Protein AF-A0A1Y1KDQ7-F1 (afdb_monomer_lite)

Foldseek 3Di:
DVVVVVVVVLVVVLVVVLVVLVVVVDPPDPDDDDDPVVVVVVVVVLVCCQVPLVVLLVVLVVDDLVCLLVSLSCLPCPSLNPCPPPSSVVSLVVNLVSNLVVCVVPPPDPVPPLPPRRSSVSNVVVVLPDPVNVVVCCVVCVVVVVVVVVCPPDDPDPPVVVVVVVVVVVVD

Secondary structure (DSSP, 8-state):
-HHHHHHHHHHHHHHHHHHHHHHTT-----PPPPPHHHHHHHHHHHHHHHH-HHHHHHHHHHS-TTTHHHHHHIIIIIIT--TT-HHHHHHHHHHHHHHHHHHHHH-S-GGGTT-TTSHHHHHHHHHHTSHHHHHHHHHHHHHHHHHHHT-TT------HHHHHHHHHHHH-

Sequence (172 aa):
RIALLIQNRMALEEQNEVASHLEDATEVQEGVFPNDDKTQKYGNLLFLLQSEPRHIAHLCRLVSMAEIDSLLQTVMFTIYGNQYESREEHLLLTMFQSVLTYQFDNTPDYSSLLRANTPVSRMMTTYTRRGPGQSFLKTVLADRINSLIELKDLDLEINPLKVYERMLEQIE

Radius of gyration: 22.85 Å; chains: 1; bounding box: 49×50×67 Å

pLDDT: mean 83.6, std 15.96, range [34.47, 97.69]

InterPro domains:
  IPR001936 Ras GTPase-activating domain [PF00616] (95-170)
  IPR001936 Ras GTPase-activating domain [PS50018] (87-172)
  IPR008936 Rho GTPase activation protein [G3DSA:1.10.506.10] (34-172)
  IPR008936 Rho GTPase activation protein [SSF48350] (40-166)

Organism: Photinus pyralis (NCBI:txid7054)

Structure (mmCIF, N/CA/C/O backbone):
data_AF-A0A1Y1KDQ7-F1
#
_entry.id   AF-A0A1Y1KDQ7-F1
#
loop_
_atom_site.group_PDB
_atom_site.id
_atom_site.type_symbol
_atom_site.label_atom_id
_atom_site.label_alt_id
_atom_site.label_comp_id
_atom_site.label_asym_id
_atom_site.label_entity_id
_atom_site.label_seq_id
_atom_site.pdbx_PDB_ins_code
_atom_site.Cartn_x
_atom_site.Cartn_y
_atom_site.Cartn_z
_atom_site.occupancy
_atom_site.B_iso_or_equiv
_atom_site.auth_seq_id
_atom_site.auth_comp_id
_atom_site.auth_asym_id
_atom_site.auth_atom_id
_atom_site.pdbx_PDB_model_num
ATOM 1 N N . ARG A 1 1 ? -12.357 24.407 -17.055 1.00 42.28 1 ARG A N 1
ATOM 2 C CA . ARG A 1 1 ? -11.802 25.286 -15.990 1.00 42.28 1 ARG A CA 1
ATOM 3 C C . ARG A 1 1 ? -11.748 24.576 -14.633 1.00 42.28 1 ARG A C 1
ATOM 5 O O . ARG A 1 1 ? -10.694 24.607 -14.026 1.00 42.28 1 ARG A O 1
ATOM 12 N N . ILE A 1 2 ? -12.807 23.871 -14.211 1.00 50.88 2 ILE A N 1
ATOM 13 C CA . ILE A 1 2 ? -12.819 23.076 -12.963 1.00 50.88 2 ILE A CA 1
ATOM 14 C C . ILE A 1 2 ? -11.898 21.841 -13.043 1.00 50.88 2 ILE A C 1
ATOM 16 O O . ILE A 1 2 ? -11.139 21.611 -12.117 1.00 50.88 2 ILE A O 1
ATOM 20 N N . ALA A 1 3 ? -11.865 21.118 -14.169 1.00 34.47 3 ALA A N 1
ATOM 21 C CA . ALA A 1 3 ? -11.001 19.937 -14.331 1.00 34.47 3 ALA A CA 1
ATOM 22 C C . ALA A 1 3 ? -9.497 20.240 -14.172 1.00 34.47 3 ALA A C 1
ATOM 24 O O . ALA A 1 3 ? -8.815 19.547 -13.437 1.00 34.47 3 ALA A O 1
ATOM 25 N N . LEU A 1 4 ? -9.001 21.327 -14.777 1.00 36.53 4 LEU A N 1
ATOM 26 C CA . LEU A 1 4 ? -7.614 21.787 -14.608 1.00 36.53 4 LEU A CA 1
ATOM 27 C C . LEU A 1 4 ? -7.312 22.235 -13.171 1.00 36.53 4 LEU A C 1
ATOM 29 O O . LEU A 1 4 ? -6.196 22.059 -12.704 1.00 36.53 4 LEU A O 1
ATOM 33 N N . LEU A 1 5 ? -8.284 22.819 -12.465 1.00 43.47 5 LEU A N 1
ATOM 34 C CA . LEU A 1 5 ? -8.125 23.200 -11.057 1.00 43.47 5 LEU A CA 1
ATOM 35 C C . LEU A 1 5 ? -8.102 21.974 -10.138 1.00 43.47 5 LEU A C 1
ATOM 37 O O . LEU A 1 5 ? -7.314 21.946 -9.203 1.00 43.47 5 LEU A O 1
ATOM 41 N N . ILE A 1 6 ? -8.921 20.959 -10.426 1.00 52.00 6 ILE A N 1
ATOM 42 C CA . ILE A 1 6 ? -8.906 19.668 -9.728 1.00 52.00 6 ILE A CA 1
ATOM 43 C C . ILE A 1 6 ? -7.576 18.958 -9.986 1.00 52.00 6 ILE A C 1
ATOM 45 O O . ILE 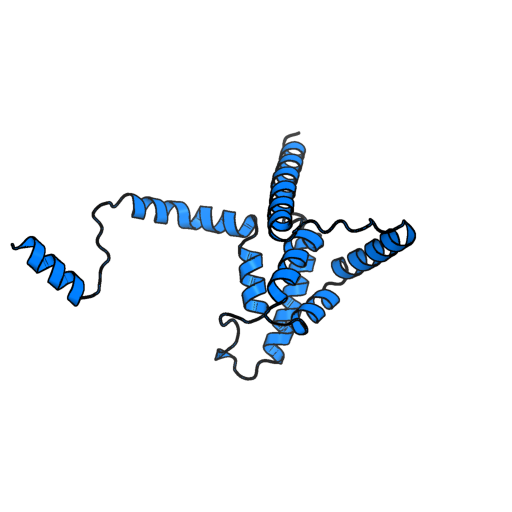A 1 6 ? -6.921 18.561 -9.036 1.00 52.00 6 ILE A O 1
ATOM 49 N N . GLN A 1 7 ? -7.129 18.899 -11.239 1.00 45.75 7 GLN A N 1
ATOM 50 C CA . GLN A 1 7 ? -5.861 18.278 -11.615 1.00 45.75 7 GLN A CA 1
ATOM 51 C C . GLN A 1 7 ? -4.657 18.984 -10.970 1.00 45.75 7 GLN A C 1
ATOM 53 O O . GLN A 1 7 ? -3.761 18.319 -10.470 1.00 45.75 7 GLN A O 1
ATOM 58 N N . ASN A 1 8 ? -4.657 20.323 -10.904 1.00 46.56 8 ASN A N 1
ATOM 59 C CA . ASN A 1 8 ? -3.607 21.077 -10.207 1.00 46.56 8 ASN A CA 1
ATOM 60 C C . ASN A 1 8 ? -3.671 20.919 -8.682 1.00 46.56 8 ASN A C 1
ATOM 62 O O . ASN A 1 8 ? -2.631 20.893 -8.036 1.00 46.56 8 ASN A O 1
ATOM 66 N N . ARG A 1 9 ? -4.870 20.824 -8.093 1.00 50.16 9 ARG A N 1
ATOM 67 C CA . ARG A 1 9 ? -5.034 20.613 -6.648 1.00 50.16 9 ARG A CA 1
ATOM 68 C C . ARG A 1 9 ? -4.614 19.204 -6.232 1.00 50.16 9 ARG A C 1
ATOM 70 O O . ARG A 1 9 ? -3.910 19.072 -5.241 1.00 50.16 9 ARG A O 1
ATOM 77 N N . MET A 1 10 ? -5.000 18.195 -7.011 1.00 55.22 10 MET A N 1
ATOM 78 C CA . MET A 1 10 ? -4.560 16.810 -6.834 1.00 55.22 10 MET A CA 1
ATOM 79 C C . MET A 1 10 ? -3.041 16.705 -6.975 1.00 55.22 10 MET A C 1
ATOM 81 O O . MET A 1 10 ? -2.404 16.166 -6.085 1.00 55.22 10 MET A O 1
ATOM 85 N N . ALA A 1 11 ? -2.446 17.347 -7.986 1.00 61.47 11 ALA A N 1
ATOM 86 C CA . ALA A 1 11 ? -0.991 17.387 -8.146 1.00 61.47 11 ALA A CA 1
ATOM 87 C C . ALA A 1 11 ? -0.255 18.050 -6.960 1.00 61.47 11 ALA A C 1
ATOM 89 O O . ALA A 1 11 ? 0.866 17.666 -6.648 1.00 61.47 11 ALA A O 1
ATOM 90 N N . LEU A 1 12 ? -0.868 19.038 -6.296 1.00 56.72 12 LEU A N 1
ATOM 91 C CA . LEU A 1 12 ? -0.307 19.720 -5.119 1.00 56.72 12 LEU A CA 1
ATOM 92 C C . LEU A 1 12 ? -0.422 18.882 -3.839 1.00 56.72 12 LEU A C 1
ATOM 94 O O . LEU A 1 12 ? 0.525 18.822 -3.060 1.00 56.72 12 LEU A O 1
ATOM 98 N N . GLU A 1 13 ? -1.570 18.235 -3.625 1.00 60.19 13 GLU A N 1
ATOM 99 C CA . GLU A 1 13 ? -1.760 17.284 -2.523 1.00 60.19 13 GLU A CA 1
ATOM 100 C C . GLU A 1 13 ? -0.837 16.060 -2.708 1.00 60.19 13 GLU A C 1
ATOM 102 O O . GLU A 1 13 ? -0.186 15.650 -1.753 1.00 60.19 13 GLU A O 1
ATOM 107 N N . GLU A 1 14 ? -0.657 15.573 -3.941 1.00 61.62 14 GLU A N 1
ATOM 108 C CA . GLU A 1 14 ? 0.293 14.506 -4.298 1.00 61.62 14 GLU A CA 1
ATOM 109 C C . GLU A 1 14 ? 1.753 14.921 -4.113 1.00 61.62 14 GLU A C 1
ATOM 111 O O . GLU A 1 14 ? 2.532 14.155 -3.556 1.00 61.62 14 GLU A O 1
ATOM 116 N N . GLN A 1 15 ? 2.146 16.128 -4.541 1.00 57.19 15 GLN A N 1
ATOM 117 C CA . GLN A 1 15 ? 3.498 16.635 -4.285 1.00 57.19 15 GLN A CA 1
ATOM 118 C C . GLN A 1 15 ? 3.790 16.707 -2.788 1.00 57.19 15 GLN A C 1
ATOM 120 O O . GLN A 1 15 ? 4.887 16.341 -2.379 1.00 57.19 15 GLN A O 1
ATOM 125 N N . ASN A 1 16 ? 2.818 17.132 -1.978 1.00 59.12 16 ASN A N 1
ATOM 126 C CA . ASN A 1 16 ? 2.965 17.163 -0.527 1.00 59.12 16 ASN A CA 1
ATOM 127 C C . ASN A 1 16 ? 3.002 15.757 0.089 1.00 59.12 16 ASN A C 1
ATOM 129 O O . ASN A 1 16 ? 3.796 15.539 0.996 1.00 59.12 16 ASN A O 1
ATOM 133 N N . GLU A 1 17 ? 2.205 14.798 -0.394 1.00 63.25 17 GLU A N 1
ATOM 134 C CA . GLU A 1 17 ? 2.267 13.401 0.069 1.00 63.25 17 GLU A CA 1
ATOM 135 C C . GLU A 1 17 ? 3.621 12.765 -0.279 1.00 63.25 17 GLU A C 1
ATOM 137 O O . GLU A 1 17 ? 4.296 12.229 0.602 1.00 63.25 17 GLU A O 1
ATOM 142 N N . VAL A 1 18 ? 4.075 12.899 -1.529 1.00 58.50 18 VAL A N 1
ATOM 143 C CA . VAL A 1 18 ? 5.387 12.410 -1.979 1.00 58.50 18 VAL A CA 1
ATOM 144 C C . VAL A 1 18 ? 6.519 13.085 -1.202 1.00 58.50 18 VAL A C 1
ATOM 146 O O . VAL A 1 18 ? 7.429 12.396 -0.747 1.00 58.50 18 VAL A O 1
ATOM 149 N N . ALA A 1 19 ? 6.455 14.404 -0.995 1.00 56.88 19 ALA A N 1
ATOM 150 C CA . ALA A 1 19 ? 7.437 15.135 -0.195 1.00 56.88 19 ALA A CA 1
ATOM 151 C C . ALA A 1 19 ? 7.439 14.677 1.270 1.00 56.88 19 ALA A C 1
ATOM 153 O O . ALA A 1 19 ? 8.504 14.388 1.803 1.00 56.88 19 ALA A O 1
ATOM 154 N N . SER A 1 20 ? 6.268 14.507 1.892 1.00 61.12 20 SER A N 1
ATOM 155 C CA . SER A 1 20 ? 6.163 14.049 3.284 1.00 61.12 20 SER A CA 1
ATOM 156 C C . SER A 1 20 ? 6.726 12.638 3.491 1.00 61.12 20 SER A C 1
ATOM 158 O O . SER A 1 20 ? 7.354 12.366 4.509 1.00 61.12 20 SER A O 1
ATOM 160 N N . HIS A 1 21 ? 6.580 11.748 2.501 1.00 57.81 21 HIS A N 1
ATOM 161 C CA . HIS A 1 21 ? 7.169 10.407 2.539 1.00 57.81 21 HIS A CA 1
ATOM 162 C C . HIS A 1 21 ? 8.680 10.394 2.268 1.00 57.81 21 HIS A C 1
ATOM 164 O O . HIS A 1 21 ? 9.374 9.482 2.720 1.00 57.81 21 HIS A O 1
ATOM 170 N N . LEU A 1 22 ? 9.200 11.390 1.546 1.00 53.75 22 LEU A N 1
ATOM 171 C CA . LEU A 1 22 ? 10.637 11.583 1.337 1.00 53.75 22 LEU A CA 1
ATOM 172 C C . LEU A 1 22 ? 11.314 12.237 2.554 1.00 53.75 22 LEU A C 1
ATOM 174 O O . LEU A 1 22 ? 12.474 11.935 2.821 1.00 53.75 22 LEU A O 1
ATOM 178 N N . GLU A 1 23 ? 10.603 13.079 3.311 1.00 50.41 23 GLU A N 1
ATOM 179 C CA . GLU A 1 23 ? 11.115 13.746 4.520 1.00 50.41 23 GLU A CA 1
ATOM 180 C C . GLU A 1 23 ? 11.453 12.758 5.649 1.00 50.41 23 GLU A C 1
ATOM 182 O O . GLU A 1 23 ? 12.486 12.913 6.300 1.00 50.41 23 GLU A O 1
ATOM 187 N N . ASP A 1 24 ? 10.669 11.687 5.820 1.00 51.84 24 ASP A N 1
ATOM 188 C CA . ASP A 1 24 ? 10.963 10.619 6.794 1.00 51.84 24 ASP A CA 1
ATOM 189 C C . ASP A 1 24 ? 12.176 9.748 6.392 1.00 51.84 24 ASP A C 1
ATOM 191 O O . ASP A 1 24 ? 12.722 9.014 7.220 1.00 51.84 24 ASP A O 1
ATOM 195 N N . ALA A 1 25 ? 12.612 9.805 5.127 1.00 51.81 25 ALA A N 1
ATOM 196 C CA . ALA A 1 25 ? 13.625 8.912 4.563 1.00 51.81 25 ALA A CA 1
ATOM 197 C C . ALA A 1 25 ? 15.050 9.495 4.511 1.00 51.81 25 ALA A C 1
ATOM 199 O O . ALA A 1 25 ? 15.974 8.771 4.133 1.00 51.81 25 ALA A O 1
ATOM 200 N N . THR A 1 26 ? 15.276 10.763 4.877 1.00 44.09 26 THR A N 1
ATOM 201 C CA . THR A 1 26 ? 16.596 11.392 4.688 1.00 44.09 26 THR A CA 1
ATOM 202 C C . THR A 1 26 ? 17.037 12.288 5.844 1.00 44.09 26 THR A C 1
ATOM 204 O O . THR A 1 26 ? 16.638 13.445 5.943 1.00 44.09 26 THR A O 1
ATOM 207 N N . GLU A 1 27 ? 18.036 11.827 6.606 1.00 46.75 27 GLU A N 1
ATOM 208 C CA . GLU A 1 27 ? 19.189 12.699 6.844 1.00 46.75 27 GLU A CA 1
ATOM 209 C C . GLU A 1 27 ? 19.706 13.089 5.455 1.00 46.75 27 GLU A C 1
ATOM 211 O O . GLU A 1 27 ? 20.170 12.231 4.701 1.00 46.75 27 GLU A O 1
ATOM 216 N N . VAL A 1 28 ? 19.540 14.353 5.061 1.00 48.47 28 VAL A N 1
ATOM 21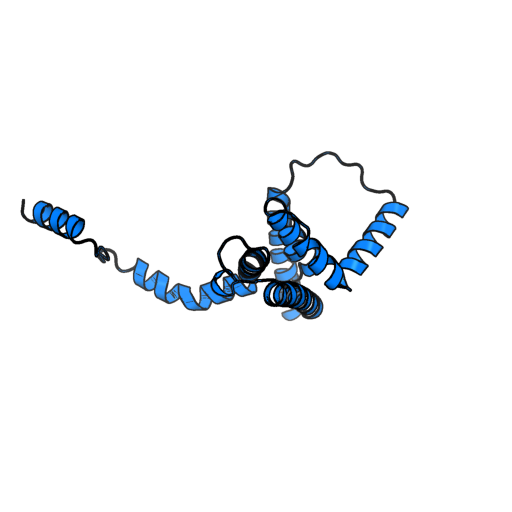7 C CA . VAL A 1 28 ? 20.029 14.856 3.773 1.00 48.47 28 VAL A CA 1
ATOM 218 C C . VAL A 1 28 ? 21.557 14.783 3.800 1.00 48.47 28 VAL A C 1
ATOM 220 O O . VAL A 1 28 ? 22.234 15.715 4.226 1.00 48.47 28 VAL A O 1
ATOM 223 N N . GLN A 1 29 ? 22.119 13.647 3.389 1.00 51.81 29 GLN A N 1
ATOM 224 C CA . GLN A 1 29 ? 23.535 13.560 3.065 1.00 51.81 29 GLN A CA 1
ATOM 225 C C . GLN A 1 29 ? 23.782 14.522 1.906 1.00 51.81 29 GLN A C 1
ATOM 227 O O . GLN A 1 29 ? 23.126 14.415 0.869 1.00 51.81 29 GLN A O 1
ATOM 232 N N . GLU A 1 30 ? 24.715 15.462 2.084 1.00 50.50 30 GLU A N 1
ATOM 233 C CA . GLU A 1 30 ? 25.222 16.335 1.021 1.00 50.50 30 GLU A CA 1
ATOM 234 C C . GLU A 1 30 ? 25.855 15.478 -0.091 1.00 50.50 30 GLU A C 1
ATOM 236 O O . GLU A 1 30 ? 27.060 15.235 -0.143 1.00 50.50 30 GLU A O 1
ATOM 241 N N . GLY A 1 31 ? 25.010 14.955 -0.974 1.00 61.09 31 GLY A N 1
ATOM 242 C CA . GLY A 1 31 ? 25.399 14.246 -2.177 1.00 61.09 31 GLY A CA 1
ATOM 243 C C . GLY A 1 31 ? 25.624 15.231 -3.317 1.00 61.09 31 GLY A C 1
ATOM 244 O O . GLY A 1 31 ? 24.867 16.181 -3.509 1.00 61.09 31 GLY A O 1
ATOM 245 N N . VAL A 1 32 ? 26.661 14.994 -4.116 1.00 76.38 32 VAL A N 1
ATOM 246 C CA . VAL A 1 32 ? 26.876 15.737 -5.361 1.00 76.38 32 VAL A CA 1
ATOM 247 C C . VAL A 1 32 ? 25.836 15.282 -6.384 1.00 76.38 32 VAL A C 1
ATOM 249 O O . VAL A 1 32 ? 25.748 14.088 -6.682 1.00 76.38 32 VAL A O 1
ATOM 252 N N . PHE A 1 33 ? 25.072 16.224 -6.947 1.00 77.44 33 PHE A N 1
ATOM 253 C CA . PHE A 1 33 ? 24.149 15.922 -8.041 1.00 77.44 33 PHE A CA 1
ATOM 254 C C . PHE A 1 33 ? 24.893 15.257 -9.215 1.00 77.44 33 PHE A C 1
ATOM 256 O O . PHE A 1 33 ? 26.009 15.664 -9.556 1.00 77.44 33 PHE A O 1
ATOM 263 N N . PRO A 1 34 ? 24.310 14.220 -9.842 1.00 83.75 34 PRO A N 1
ATOM 264 C CA . PRO A 1 34 ? 24.926 13.565 -10.987 1.00 83.75 34 PRO A CA 1
ATOM 265 C C . PRO A 1 34 ? 25.160 14.554 -12.139 1.00 83.75 34 PRO A C 1
ATOM 267 O O . PRO A 1 34 ? 24.366 15.460 -12.375 1.00 83.75 34 PRO A O 1
ATOM 270 N N . ASN A 1 35 ? 26.258 14.356 -12.875 1.00 90.69 35 ASN A N 1
ATOM 271 C CA . ASN A 1 35 ? 26.505 15.078 -14.122 1.00 90.69 35 ASN A CA 1
ATOM 272 C C . ASN A 1 35 ? 25.521 14.633 -15.220 1.00 90.69 35 ASN A C 1
ATOM 274 O O . ASN A 1 35 ? 24.903 13.574 -15.108 1.00 90.69 35 ASN A O 1
ATOM 278 N N . ASP A 1 36 ? 25.425 15.404 -16.304 1.00 92.44 36 ASP A N 1
ATOM 279 C CA . ASP A 1 36 ? 24.433 15.193 -17.371 1.00 92.44 36 ASP A CA 1
ATOM 280 C C . ASP A 1 36 ? 24.409 13.755 -17.918 1.00 92.44 36 ASP A C 1
ATOM 282 O O . ASP A 1 36 ? 23.342 13.164 -18.075 1.00 92.44 36 ASP A O 1
ATOM 286 N N . ASP A 1 37 ? 25.582 13.147 -18.133 1.00 94.50 37 ASP A N 1
ATOM 287 C CA . ASP A 1 37 ? 25.691 11.754 -18.590 1.00 94.50 37 ASP A CA 1
ATOM 288 C C . ASP A 1 37 ? 25.092 10.757 -17.581 1.00 94.50 37 ASP A C 1
ATOM 290 O O . ASP A 1 37 ? 24.326 9.865 -17.959 1.00 94.50 37 ASP A O 1
ATOM 294 N N . LYS A 1 38 ? 25.385 10.909 -16.281 1.00 92.00 38 LYS A N 1
ATOM 295 C CA . LYS A 1 38 ? 24.785 10.063 -15.238 1.00 92.00 38 LYS A CA 1
ATOM 296 C C . LYS A 1 38 ? 23.284 10.300 -15.123 1.00 92.00 38 LYS A C 1
ATOM 298 O O . LYS A 1 38 ? 22.543 9.329 -15.000 1.00 92.00 38 LYS A O 1
ATOM 303 N N . THR A 1 39 ? 22.833 11.549 -15.194 1.00 91.19 39 THR A N 1
ATOM 304 C CA . THR A 1 39 ? 21.407 11.899 -15.147 1.00 91.19 39 THR A CA 1
ATOM 305 C C . THR A 1 39 ? 20.647 11.245 -16.296 1.00 91.19 39 THR A C 1
ATOM 307 O O . THR A 1 39 ? 19.618 10.613 -16.063 1.00 91.19 39 THR A O 1
ATOM 310 N N . GLN A 1 40 ? 21.192 11.280 -17.515 1.00 94.06 40 GLN A N 1
ATOM 311 C CA . GLN A 1 40 ? 20.593 10.601 -18.665 1.00 94.06 40 GLN A CA 1
ATOM 312 C C . GLN A 1 40 ? 20.527 9.080 -18.466 1.00 94.06 40 GLN A C 1
ATOM 314 O O . GLN A 1 40 ? 19.509 8.453 -18.767 1.00 94.06 40 GLN A O 1
ATOM 319 N N . LYS A 1 41 ? 21.592 8.470 -17.932 1.00 95.12 41 LYS A N 1
ATOM 320 C CA . LYS A 1 41 ? 21.628 7.025 -17.650 1.00 95.12 41 LYS A CA 1
ATOM 321 C C . LYS A 1 41 ? 20.614 6.617 -16.583 1.00 95.12 41 LYS A C 1
ATOM 323 O O . LYS A 1 41 ? 19.925 5.615 -16.770 1.00 95.12 41 LYS A O 1
ATOM 328 N N . TYR A 1 42 ? 20.478 7.394 -15.508 1.00 92.50 42 TYR A N 1
ATOM 329 C CA . TYR A 1 42 ? 19.446 7.161 -14.496 1.00 92.50 42 TYR A CA 1
ATOM 330 C C . TYR A 1 42 ? 18.039 7.372 -15.054 1.00 92.50 42 TYR A C 1
ATOM 332 O O . TYR A 1 42 ? 17.162 6.562 -14.770 1.00 92.50 42 TYR A O 1
ATOM 340 N N . GLY A 1 43 ? 17.834 8.382 -15.903 1.00 91.00 43 GLY A N 1
ATOM 341 C CA . GLY A 1 43 ? 16.567 8.584 -16.609 1.00 91.00 43 GLY A CA 1
ATOM 342 C C . GLY A 1 43 ? 16.177 7.363 -17.444 1.00 91.00 43 GLY A C 1
ATOM 343 O O . GLY A 1 43 ? 15.060 6.864 -17.326 1.00 91.00 43 GLY A O 1
ATOM 344 N N . ASN A 1 44 ? 17.123 6.811 -18.210 1.00 94.81 44 ASN A N 1
ATOM 345 C CA . ASN A 1 44 ? 16.899 5.591 -18.991 1.00 94.81 44 ASN A CA 1
ATOM 346 C C . ASN A 1 44 ? 16.588 4.377 -18.097 1.00 94.81 44 ASN A C 1
ATOM 348 O O . ASN A 1 44 ? 15.702 3.586 -18.419 1.00 94.81 44 ASN A O 1
ATOM 352 N N . LEU A 1 45 ? 17.295 4.228 -16.971 1.00 93.88 45 LEU A N 1
ATOM 353 C CA . LEU A 1 45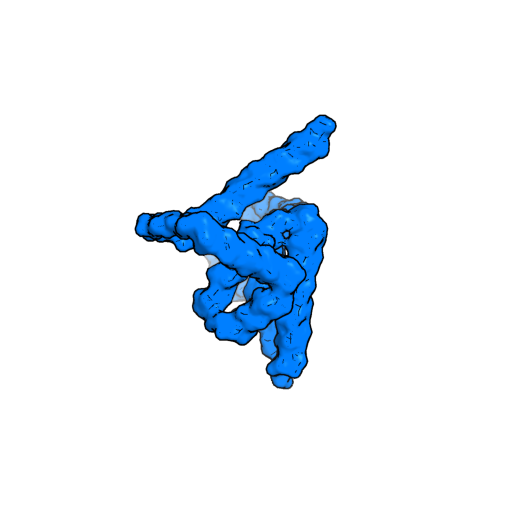 ? 17.051 3.152 -16.008 1.00 93.88 45 LEU A CA 1
ATOM 354 C C . LEU A 1 45 ? 15.650 3.253 -15.393 1.00 93.88 45 LEU A C 1
ATOM 356 O O . LEU A 1 45 ? 14.921 2.266 -15.379 1.00 93.88 45 LEU A O 1
ATOM 360 N N . LEU A 1 46 ? 15.262 4.431 -14.903 1.00 92.56 46 LEU A N 1
ATOM 361 C CA . LEU A 1 46 ? 13.950 4.650 -14.289 1.00 92.56 46 LEU A CA 1
ATOM 362 C C . LEU A 1 46 ? 12.821 4.470 -15.306 1.00 92.56 46 LEU A C 1
ATOM 364 O O . LEU A 1 46 ? 11.809 3.851 -14.987 1.00 92.56 46 LEU A O 1
ATOM 368 N N . PHE A 1 47 ? 13.024 4.918 -16.548 1.00 92.19 47 PHE A N 1
ATOM 369 C CA . PHE A 1 47 ? 12.087 4.664 -17.638 1.00 92.19 47 PHE A CA 1
ATOM 370 C C . PHE A 1 47 ? 11.895 3.163 -17.893 1.00 92.19 47 PHE A C 1
ATOM 372 O O . PHE A 1 47 ? 10.759 2.709 -18.039 1.00 92.19 47 PHE A O 1
ATOM 379 N N . LEU A 1 48 ? 12.984 2.385 -17.910 1.00 95.81 48 LEU A N 1
ATOM 380 C CA . LEU A 1 48 ? 12.921 0.930 -18.058 1.00 95.81 48 LEU A CA 1
ATOM 381 C C . LEU A 1 48 ? 12.190 0.280 -16.876 1.00 95.81 48 LEU A C 1
ATOM 383 O O . LEU A 1 48 ? 11.310 -0.550 -17.086 1.00 95.81 48 LEU A O 1
ATOM 387 N N . LEU A 1 49 ? 12.512 0.677 -15.641 1.00 93.50 49 LEU A N 1
ATOM 388 C CA . LEU A 1 49 ? 11.871 0.150 -14.431 1.00 93.50 49 LEU A CA 1
ATOM 389 C C . LEU A 1 49 ? 10.367 0.460 -14.376 1.00 93.50 49 LEU A C 1
ATOM 391 O O . LEU A 1 49 ? 9.596 -0.394 -13.939 1.00 93.50 49 LEU A O 1
ATOM 395 N N . GLN A 1 50 ? 9.954 1.647 -14.831 1.00 92.19 50 GLN A N 1
ATOM 396 C CA . GLN A 1 50 ? 8.543 2.035 -14.901 1.00 92.19 50 GLN A CA 1
ATOM 397 C C . GLN A 1 50 ? 7.814 1.310 -16.043 1.00 92.19 50 GLN A C 1
ATOM 399 O O . GLN A 1 50 ? 6.690 0.852 -15.874 1.00 92.19 50 GLN A O 1
ATOM 404 N N . SER A 1 51 ? 8.439 1.200 -17.217 1.00 93.62 51 SER A N 1
ATOM 405 C CA . SER A 1 51 ? 7.796 0.621 -18.407 1.00 93.62 51 SER A CA 1
ATOM 406 C C . SER A 1 51 ? 7.734 -0.907 -18.368 1.00 93.62 51 SER A C 1
ATOM 408 O O . SER A 1 51 ? 6.849 -1.504 -18.979 1.00 93.62 51 SER A O 1
ATOM 410 N N . GLU A 1 52 ? 8.656 -1.548 -17.648 1.00 95.81 52 GLU A N 1
ATOM 411 C CA . GLU A 1 52 ? 8.765 -3.001 -17.539 1.00 95.81 52 GLU A CA 1
ATOM 412 C C . GLU A 1 52 ? 8.662 -3.469 -16.070 1.00 95.81 52 GLU A C 1
ATOM 414 O O . GLU A 1 52 ? 9.674 -3.798 -15.435 1.00 95.81 52 GLU A O 1
ATOM 419 N N . PRO A 1 53 ? 7.435 -3.594 -15.521 1.00 94.56 53 PRO A N 1
ATOM 420 C CA . PRO A 1 53 ? 7.200 -3.896 -14.103 1.00 94.56 53 PRO A CA 1
ATOM 421 C C . PRO A 1 53 ? 7.810 -5.225 -13.631 1.00 94.56 53 PRO A C 1
ATOM 423 O O . PRO A 1 53 ? 8.049 -5.416 -12.437 1.00 94.56 53 PRO A O 1
ATOM 426 N N . ARG A 1 54 ? 8.128 -6.135 -14.563 1.00 95.75 54 ARG A N 1
ATOM 427 C CA . ARG A 1 54 ? 8.817 -7.409 -14.298 1.00 95.75 54 ARG A CA 1
ATOM 428 C C . ARG A 1 54 ? 10.139 -7.242 -13.544 1.00 95.75 54 ARG A C 1
ATOM 430 O O . ARG A 1 54 ? 10.494 -8.112 -12.750 1.00 95.75 54 ARG A O 1
ATOM 437 N N . HIS A 1 55 ? 10.870 -6.149 -13.782 1.00 95.69 55 HIS A N 1
ATOM 438 C CA . HIS A 1 55 ? 12.160 -5.911 -13.134 1.00 95.69 55 HIS A CA 1
ATOM 439 C C . HIS A 1 55 ? 11.978 -5.602 -11.650 1.00 95.69 55 HIS A C 1
ATOM 441 O O . HIS A 1 55 ? 12.616 -6.232 -10.809 1.00 95.69 55 HIS A O 1
ATOM 447 N N . ILE A 1 56 ? 11.034 -4.717 -11.323 1.00 94.88 56 ILE A N 1
ATOM 448 C CA . ILE A 1 56 ? 10.673 -4.403 -9.937 1.00 94.88 56 ILE A CA 1
ATOM 449 C C . ILE A 1 56 ? 10.083 -5.638 -9.247 1.00 94.88 56 ILE A C 1
ATOM 451 O O . ILE A 1 56 ? 10.496 -5.968 -8.139 1.00 94.88 56 ILE A O 1
ATOM 455 N N . ALA A 1 57 ? 9.212 -6.393 -9.925 1.00 94.06 57 ALA A N 1
ATOM 456 C CA . ALA A 1 57 ? 8.679 -7.647 -9.388 1.00 94.06 57 ALA A CA 1
ATOM 457 C C . ALA A 1 57 ? 9.782 -8.674 -9.078 1.00 94.06 57 ALA A C 1
ATOM 459 O O . ALA A 1 57 ? 9.645 -9.495 -8.172 1.00 94.06 57 ALA A O 1
ATOM 460 N N . HIS A 1 58 ? 10.884 -8.671 -9.831 1.00 93.56 58 HIS A N 1
ATOM 461 C CA . HIS A 1 58 ? 12.049 -9.487 -9.504 1.00 93.56 58 HIS A CA 1
ATOM 462 C C . HIS A 1 58 ? 12.794 -8.965 -8.276 1.00 93.56 58 HIS A C 1
ATOM 464 O O . HIS A 1 58 ? 13.089 -9.757 -7.386 1.00 93.56 58 HIS A O 1
ATOM 470 N N . LEU A 1 59 ? 13.014 -7.652 -8.173 1.00 92.62 59 LEU A N 1
ATOM 471 C CA . LEU A 1 59 ? 13.643 -7.038 -6.998 1.00 92.62 59 LEU A CA 1
ATOM 472 C C . LEU A 1 59 ? 12.863 -7.327 -5.709 1.00 92.62 59 LEU A C 1
ATOM 474 O O . LEU A 1 59 ? 13.464 -7.771 -4.736 1.00 92.62 59 LEU A O 1
ATOM 478 N N . CYS A 1 60 ? 11.531 -7.201 -5.717 1.00 91.06 60 CYS A N 1
ATOM 479 C CA . CYS A 1 60 ? 10.679 -7.514 -4.560 1.00 91.06 60 CYS A CA 1
ATOM 480 C C . CYS A 1 60 ? 10.823 -8.961 -4.055 1.00 91.06 60 CYS A C 1
ATOM 482 O O . CYS A 1 60 ? 10.499 -9.240 -2.903 1.00 91.06 60 CYS A O 1
ATOM 484 N N . ARG A 1 61 ? 11.294 -9.885 -4.905 1.00 87.62 61 ARG A N 1
ATOM 485 C CA . ARG A 1 61 ? 11.551 -11.288 -4.541 1.00 87.62 61 ARG A CA 1
ATOM 486 C C . ARG A 1 61 ? 12.957 -11.523 -3.987 1.00 87.62 61 ARG A C 1
ATOM 488 O O . ARG A 1 61 ? 13.185 -12.568 -3.388 1.00 87.62 61 ARG A O 1
ATOM 495 N N . LEU A 1 62 ? 13.887 -10.599 -4.224 1.00 90.06 62 LEU A N 1
ATOM 496 C CA . LEU A 1 62 ? 15.295 -10.724 -3.840 1.00 90.06 62 LEU A CA 1
ATOM 497 C C . LEU A 1 62 ? 15.654 -9.915 -2.591 1.00 90.06 62 LEU A C 1
ATOM 499 O O . LEU A 1 62 ? 16.579 -10.298 -1.879 1.00 90.06 62 LEU A O 1
ATOM 503 N N . VAL A 1 63 ? 14.958 -8.806 -2.334 1.00 89.12 63 VAL A N 1
ATOM 504 C CA . VAL A 1 63 ? 15.237 -7.952 -1.172 1.00 89.12 63 VAL A CA 1
ATOM 505 C C . VAL A 1 63 ? 14.863 -8.628 0.143 1.00 89.12 63 VAL A C 1
ATOM 507 O O . VAL A 1 63 ? 13.914 -9.415 0.226 1.00 89.12 63 VAL A O 1
ATOM 510 N N . SER A 1 64 ? 15.604 -8.295 1.198 1.00 89.38 64 SER A N 1
ATOM 511 C CA . SER A 1 64 ? 15.315 -8.793 2.538 1.00 89.38 64 SER A CA 1
ATOM 512 C C . SER A 1 64 ? 14.052 -8.150 3.128 1.00 89.38 64 SER A C 1
ATOM 514 O O . SER A 1 64 ? 13.578 -7.102 2.686 1.00 89.38 64 SER A O 1
ATOM 516 N N . MET A 1 65 ? 13.528 -8.741 4.206 1.00 84.94 65 MET A N 1
ATOM 517 C CA . MET A 1 65 ? 12.423 -8.143 4.968 1.00 84.94 65 MET A CA 1
ATOM 518 C C . MET A 1 65 ? 12.774 -6.793 5.610 1.00 84.94 65 MET A C 1
ATOM 520 O O . MET A 1 65 ? 11.858 -6.065 5.974 1.00 84.94 65 MET A O 1
ATOM 524 N N . ALA A 1 66 ? 14.060 -6.461 5.763 1.00 88.75 66 ALA A N 1
ATOM 525 C CA . ALA A 1 66 ? 14.492 -5.166 6.288 1.00 88.75 66 ALA A CA 1
ATOM 526 C C . ALA A 1 66 ? 14.452 -4.057 5.220 1.00 88.75 66 ALA A C 1
ATOM 528 O O . ALA A 1 66 ? 14.280 -2.890 5.550 1.00 88.75 66 ALA A O 1
ATOM 529 N N . GLU A 1 67 ? 14.585 -4.420 3.942 1.00 89.38 67 GLU A N 1
ATOM 530 C CA . GLU A 1 67 ? 14.705 -3.471 2.826 1.00 89.38 67 GLU A CA 1
ATOM 531 C C . GLU A 1 67 ? 13.402 -3.317 2.038 1.00 89.38 67 GLU A C 1
ATOM 533 O O . GLU A 1 67 ? 13.210 -2.321 1.341 1.00 89.38 67 GLU A O 1
ATOM 538 N N . ILE A 1 68 ? 12.500 -4.301 2.139 1.00 89.94 68 ILE A N 1
ATOM 539 C CA . ILE A 1 68 ? 11.261 -4.338 1.360 1.00 89.94 68 ILE A CA 1
ATOM 540 C C . ILE A 1 68 ? 10.428 -3.067 1.549 1.00 89.94 68 ILE A C 1
ATOM 542 O O . ILE A 1 68 ? 9.916 -2.542 0.568 1.00 89.94 68 ILE A O 1
ATOM 546 N N . ASP A 1 69 ? 10.339 -2.527 2.766 1.00 88.81 69 ASP A N 1
ATOM 547 C CA . ASP A 1 69 ? 9.524 -1.341 3.031 1.00 88.81 69 ASP A CA 1
ATOM 548 C C . ASP A 1 69 ? 10.093 -0.109 2.311 1.00 88.81 69 ASP A C 1
ATOM 550 O O . ASP A 1 69 ? 9.341 0.615 1.663 1.00 88.81 69 ASP A O 1
ATOM 554 N N . SER A 1 70 ? 11.419 0.070 2.312 1.00 89.75 70 SER A N 1
ATOM 555 C CA . SER A 1 70 ? 12.086 1.152 1.573 1.00 89.75 70 SER A CA 1
ATOM 556 C C . SER A 1 70 ? 11.895 1.012 0.059 1.00 89.75 70 SER A C 1
ATOM 558 O O . SER A 1 70 ? 11.514 1.976 -0.607 1.00 89.75 70 SER A O 1
ATOM 560 N N . LEU A 1 71 ? 12.055 -0.201 -0.484 1.00 91.19 71 LEU A N 1
ATOM 561 C CA . LEU A 1 71 ? 11.797 -0.458 -1.903 1.00 91.19 71 LEU A CA 1
ATOM 562 C C . LEU A 1 71 ? 10.346 -0.122 -2.273 1.00 91.19 71 LEU A C 1
ATOM 564 O O . LEU A 1 71 ? 10.095 0.530 -3.286 1.00 91.19 71 LEU A O 1
ATOM 568 N N . LEU A 1 72 ? 9.385 -0.564 -1.461 1.00 91.06 72 LEU A N 1
ATOM 569 C CA . LEU A 1 72 ? 7.964 -0.334 -1.707 1.00 91.06 72 LEU A CA 1
ATOM 570 C C . LEU A 1 72 ? 7.590 1.146 -1.634 1.00 91.06 72 LEU A C 1
ATOM 572 O O . LEU A 1 72 ? 6.767 1.580 -2.438 1.00 91.06 72 LEU A O 1
ATOM 576 N N . GLN A 1 73 ? 8.221 1.921 -0.750 1.00 88.06 73 GLN A N 1
ATOM 577 C CA . GLN A 1 73 ? 8.055 3.375 -0.711 1.00 88.06 73 GLN A CA 1
ATOM 578 C C . GLN A 1 73 ? 8.470 4.012 -2.045 1.00 88.06 73 GLN A C 1
ATOM 580 O O . GLN A 1 73 ? 7.658 4.673 -2.694 1.00 88.06 73 GLN A O 1
ATOM 585 N N . THR A 1 74 ? 9.685 3.728 -2.529 1.00 90.38 74 THR A N 1
ATOM 586 C CA . THR A 1 74 ? 10.160 4.251 -3.823 1.00 90.38 74 THR A CA 1
ATOM 587 C C . THR A 1 74 ? 9.265 3.810 -4.981 1.00 90.38 74 THR A C 1
ATOM 589 O O . THR A 1 74 ? 8.938 4.597 -5.868 1.00 90.38 74 THR A O 1
ATOM 592 N N . VAL A 1 75 ? 8.829 2.553 -4.989 1.00 92.00 75 VAL A N 1
ATOM 593 C CA . VAL A 1 75 ? 7.983 2.028 -6.065 1.00 92.00 75 VAL A CA 1
ATOM 594 C C . VAL A 1 75 ? 6.608 2.701 -6.081 1.00 92.00 75 VAL A C 1
ATOM 596 O O . VAL A 1 75 ? 6.161 3.115 -7.148 1.00 92.00 75 VAL A O 1
ATOM 599 N N . MET A 1 76 ? 5.938 2.826 -4.932 1.00 89.44 76 MET A N 1
ATOM 600 C CA . MET A 1 76 ? 4.546 3.295 -4.870 1.00 89.44 76 MET A CA 1
ATOM 601 C C . MET A 1 76 ? 4.392 4.811 -4.898 1.00 89.44 76 MET A C 1
ATOM 603 O O . MET A 1 76 ? 3.373 5.289 -5.390 1.00 89.44 76 MET A O 1
ATOM 607 N N . PHE A 1 77 ? 5.372 5.551 -4.376 1.00 86.69 77 PHE A N 1
ATOM 608 C CA . PHE A 1 77 ? 5.286 7.008 -4.246 1.00 86.69 77 PHE A CA 1
ATOM 609 C C . PHE A 1 77 ? 6.233 7.757 -5.187 1.00 86.69 77 PHE A C 1
ATOM 611 O O . PHE A 1 77 ? 6.037 8.945 -5.414 1.00 86.69 77 PHE A O 1
ATOM 618 N N . THR A 1 78 ? 7.227 7.089 -5.785 1.00 87.75 78 THR A N 1
ATOM 619 C CA . THR A 1 78 ? 8.150 7.731 -6.739 1.00 87.75 78 THR A CA 1
ATOM 620 C C . THR A 1 78 ? 8.005 7.181 -8.156 1.00 87.75 78 THR A C 1
ATOM 622 O O . THR A 1 78 ? 7.768 7.952 -9.078 1.00 87.75 78 THR A O 1
ATOM 625 N N . ILE A 1 79 ? 8.127 5.863 -8.361 1.00 91.50 79 ILE A N 1
ATOM 626 C CA . ILE A 1 79 ? 8.093 5.266 -9.715 1.00 91.50 79 ILE A CA 1
ATOM 627 C C . ILE A 1 79 ? 6.667 5.233 -10.284 1.00 91.50 79 ILE A C 1
ATOM 629 O O . ILE A 1 79 ? 6.472 5.527 -11.463 1.00 91.50 79 ILE A O 1
ATOM 633 N N . TYR A 1 80 ? 5.688 4.877 -9.450 1.00 92.44 80 TYR A N 1
ATOM 634 C CA . TYR A 1 80 ? 4.258 4.857 -9.783 1.00 92.44 80 TYR A CA 1
ATOM 635 C C . TYR A 1 80 ? 3.470 5.823 -8.891 1.00 92.44 80 TYR A C 1
ATOM 637 O O . TYR A 1 80 ? 2.374 5.500 -8.435 1.00 92.44 80 TYR A O 1
ATOM 645 N N . GLY A 1 81 ? 4.067 6.975 -8.569 1.00 87.81 81 GLY A N 1
ATOM 646 C CA . GLY A 1 81 ? 3.522 7.928 -7.600 1.00 87.81 81 GLY A CA 1
ATOM 647 C C . GLY A 1 81 ? 2.175 8.521 -8.009 1.00 87.81 81 GLY A C 1
ATOM 648 O O . GLY A 1 81 ? 1.358 8.823 -7.138 1.00 87.81 81 GLY A O 1
ATOM 649 N N . ASN A 1 82 ? 1.894 8.625 -9.312 1.00 87.31 82 ASN A N 1
ATOM 650 C CA . ASN A 1 82 ? 0.650 9.212 -9.791 1.00 87.31 82 ASN A CA 1
ATOM 651 C C . ASN A 1 82 ? -0.495 8.188 -9.747 1.00 87.31 82 ASN A C 1
ATOM 653 O O . ASN A 1 82 ? -0.821 7.521 -10.728 1.00 87.31 82 ASN A O 1
ATOM 657 N N . GLN A 1 83 ? -1.130 8.091 -8.580 1.00 83.62 83 GLN A N 1
ATOM 658 C CA . GLN A 1 83 ? -2.208 7.139 -8.281 1.00 83.62 83 GLN A CA 1
ATOM 659 C C . GLN A 1 83 ? -3.503 7.338 -9.087 1.00 83.62 83 GLN A C 1
ATOM 661 O O . GLN A 1 83 ? -4.391 6.488 -9.027 1.00 83.62 83 GLN A O 1
ATOM 666 N N . TYR A 1 84 ? -3.634 8.438 -9.833 1.00 83.69 84 TYR A N 1
ATOM 667 C CA . TYR A 1 84 ? -4.796 8.709 -10.687 1.00 83.69 84 TYR A CA 1
ATOM 668 C C . TYR A 1 84 ? -4.481 8.586 -12.180 1.00 83.69 84 TYR A C 1
ATOM 670 O O . TYR A 1 84 ? -5.400 8.567 -13.004 1.00 83.69 84 TYR A O 1
ATOM 678 N N . GLU A 1 85 ? -3.204 8.456 -12.544 1.00 90.62 85 GLU A N 1
ATOM 679 C CA . GLU A 1 85 ? -2.802 8.133 -13.904 1.00 90.62 85 GLU A CA 1
ATOM 680 C C . GLU A 1 85 ? -3.011 6.640 -14.156 1.00 90.62 85 GLU A C 1
ATOM 682 O O . GLU A 1 85 ? -2.308 5.774 -13.629 1.00 90.62 85 GLU A O 1
ATOM 687 N N . SER A 1 86 ? -3.987 6.330 -15.010 1.00 91.88 86 SER A N 1
ATOM 688 C CA . SER A 1 86 ? -4.414 4.951 -15.263 1.00 91.88 86 SER A CA 1
ATOM 689 C C . SER A 1 86 ? -3.280 4.069 -15.787 1.00 91.88 86 SER A C 1
ATOM 691 O O . SER A 1 86 ? -3.259 2.872 -15.498 1.00 91.88 86 SER A O 1
ATOM 693 N N . ARG A 1 87 ? -2.324 4.638 -16.536 1.00 94.38 87 ARG A N 1
ATOM 694 C CA . ARG A 1 87 ? -1.157 3.889 -17.015 1.00 94.38 87 ARG A CA 1
ATOM 695 C C . ARG A 1 87 ? -0.243 3.455 -15.869 1.00 94.38 87 ARG A C 1
ATOM 697 O O . ARG A 1 87 ? 0.156 2.294 -15.838 1.00 94.38 87 ARG A O 1
ATOM 704 N N . GLU A 1 88 ? 0.105 4.365 -14.960 1.00 93.50 88 GLU A N 1
ATOM 705 C CA . GLU A 1 88 ? 0.984 4.048 -13.825 1.00 93.50 88 GLU A CA 1
ATOM 706 C C . GLU A 1 88 ? 0.319 3.052 -12.883 1.00 93.50 88 GLU A C 1
ATOM 708 O O . GLU A 1 88 ? 0.939 2.062 -12.494 1.00 93.50 88 GLU A O 1
ATOM 713 N N . GLU A 1 89 ? -0.967 3.250 -12.609 1.00 93.81 89 GLU A N 1
ATOM 714 C CA . GLU A 1 89 ? -1.743 2.342 -11.773 1.00 93.81 89 GLU A CA 1
ATOM 715 C C . GLU A 1 89 ? -1.831 0.936 -12.384 1.00 93.81 89 GLU A C 1
ATOM 717 O O . GLU A 1 89 ? -1.613 -0.068 -11.702 1.00 93.81 89 GLU A O 1
ATOM 722 N N . HIS A 1 90 ? -2.065 0.840 -13.696 1.00 95.69 90 HIS A N 1
ATOM 723 C CA . HIS A 1 90 ? -2.069 -0.441 -14.398 1.00 95.69 90 HIS A CA 1
ATOM 724 C C . HIS A 1 90 ? -0.715 -1.161 -14.306 1.00 95.69 90 HIS A C 1
ATOM 726 O O . HIS A 1 90 ? -0.673 -2.371 -14.063 1.00 95.69 90 HIS A O 1
ATOM 732 N N . LEU A 1 91 ? 0.396 -0.439 -14.476 1.00 96.62 91 LEU A N 1
ATOM 733 C CA . LEU A 1 91 ? 1.745 -1.008 -14.395 1.00 96.62 91 LEU A CA 1
ATOM 734 C C . LEU A 1 91 ? 2.083 -1.466 -12.969 1.00 96.62 91 LEU A C 1
ATOM 736 O O . LEU A 1 91 ? 2.618 -2.565 -12.794 1.00 96.62 91 LEU A O 1
ATOM 740 N N . LEU A 1 92 ? 1.703 -0.685 -11.954 1.00 95.44 92 LEU A N 1
ATOM 741 C CA . LEU A 1 92 ? 1.854 -1.058 -10.549 1.00 95.44 92 LEU A CA 1
ATOM 742 C C . LEU A 1 92 ? 1.064 -2.331 -10.212 1.00 95.44 92 LEU A C 1
ATOM 744 O O . LEU A 1 92 ? 1.616 -3.267 -9.631 1.00 95.44 92 LEU A O 1
ATOM 748 N N . LEU A 1 93 ? -0.205 -2.410 -10.621 1.00 95.00 93 LEU A N 1
ATOM 749 C CA . LEU A 1 93 ? -1.037 -3.596 -10.399 1.00 95.00 93 LEU A CA 1
ATOM 750 C C . LEU A 1 93 ? -0.519 -4.817 -11.172 1.00 95.00 93 LEU A C 1
ATOM 752 O O . LEU A 1 93 ? -0.544 -5.935 -10.655 1.00 95.00 93 LEU A O 1
ATOM 756 N N . THR A 1 94 ? 0.029 -4.611 -12.370 1.00 95.88 94 THR A N 1
ATOM 757 C CA . THR A 1 94 ? 0.697 -5.672 -13.142 1.00 95.88 94 THR A CA 1
ATOM 758 C C . THR A 1 94 ? 1.945 -6.186 -12.416 1.00 95.88 94 THR A C 1
ATOM 760 O O . THR A 1 94 ? 2.187 -7.395 -12.359 1.00 95.88 94 THR A O 1
ATOM 763 N N . MET A 1 95 ? 2.725 -5.291 -11.801 1.00 95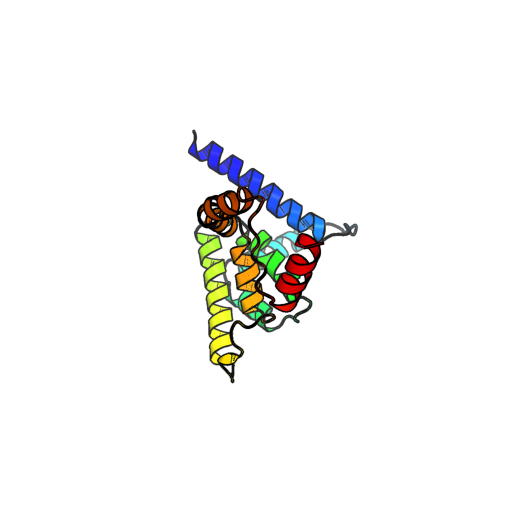.25 95 MET A N 1
ATOM 764 C CA . MET A 1 95 ? 3.861 -5.664 -10.952 1.00 95.25 95 MET A CA 1
ATOM 765 C C . MET A 1 95 ? 3.401 -6.522 -9.767 1.00 95.25 95 MET A C 1
ATOM 767 O O . MET A 1 95 ? 3.955 -7.598 -9.533 1.00 95.25 95 MET A O 1
ATOM 771 N N . PHE A 1 96 ? 2.333 -6.102 -9.081 1.00 94.06 96 PHE A N 1
ATOM 772 C CA . PHE A 1 96 ? 1.736 -6.844 -7.966 1.00 94.06 96 PHE A CA 1
ATOM 773 C C . PHE A 1 96 ? 1.295 -8.237 -8.390 1.00 94.06 96 PHE A C 1
ATOM 775 O O . PHE A 1 96 ? 1.638 -9.215 -7.727 1.00 94.06 96 PHE A O 1
ATOM 782 N N . GLN A 1 97 ? 0.586 -8.334 -9.515 1.00 94.38 97 GLN A N 1
ATOM 783 C CA . GLN A 1 97 ? 0.155 -9.607 -10.078 1.00 94.38 97 GLN A CA 1
ATOM 784 C C . GLN A 1 97 ? 1.348 -10.536 -10.333 1.00 94.38 97 GLN A C 1
ATOM 786 O O . GLN A 1 97 ? 1.277 -11.722 -10.011 1.00 94.38 97 GLN A O 1
ATOM 791 N N . SER A 1 98 ? 2.459 -10.014 -10.860 1.00 94.50 98 SER A N 1
ATOM 792 C CA . SER A 1 98 ? 3.665 -10.813 -11.096 1.00 94.50 98 SER A CA 1
ATOM 793 C C . SER A 1 98 ? 4.293 -11.335 -9.799 1.00 94.50 98 SER A C 1
ATOM 795 O O . SER A 1 98 ? 4.708 -12.495 -9.766 1.00 94.50 98 SER A O 1
ATOM 797 N N . VAL A 1 99 ? 4.363 -10.518 -8.742 1.00 92.00 99 VAL A N 1
ATOM 798 C CA . VAL A 1 99 ? 4.903 -10.954 -7.439 1.00 92.00 99 VAL A CA 1
ATOM 799 C C . VAL A 1 99 ? 3.972 -11.971 -6.778 1.00 92.00 99 VAL A C 1
ATOM 801 O O . VAL A 1 99 ? 4.442 -12.994 -6.283 1.00 92.00 99 VAL A O 1
ATOM 804 N N . LEU A 1 100 ? 2.660 -11.723 -6.820 1.00 91.62 100 LEU A N 1
ATOM 805 C CA . LEU A 1 100 ? 1.628 -12.626 -6.310 1.00 91.62 100 LEU A CA 1
ATOM 806 C C . LEU A 1 100 ? 1.691 -13.991 -6.991 1.00 91.62 100 LEU A C 1
ATOM 808 O O . LEU A 1 100 ? 1.765 -15.000 -6.301 1.00 91.62 100 LEU A O 1
ATOM 812 N N . THR A 1 101 ? 1.709 -14.022 -8.326 1.00 91.88 101 THR A N 1
ATOM 813 C CA . THR A 1 101 ? 1.742 -15.271 -9.111 1.00 91.88 101 THR A CA 1
ATOM 814 C C . THR A 1 101 ? 2.943 -16.123 -8.713 1.00 91.88 101 THR A C 1
ATOM 816 O O . THR A 1 101 ? 2.788 -17.291 -8.374 1.00 91.88 101 THR A O 1
ATOM 819 N N . TYR A 1 102 ? 4.127 -15.509 -8.632 1.00 90.88 102 TYR A N 1
ATOM 820 C CA . TYR A 1 102 ? 5.322 -16.201 -8.158 1.00 90.88 102 TYR A CA 1
ATOM 821 C C . TYR A 1 102 ? 5.164 -16.715 -6.720 1.00 90.88 102 TYR A C 1
ATOM 823 O O . TYR A 1 102 ? 5.548 -17.838 -6.416 1.00 90.88 102 TYR A O 1
ATOM 831 N N . GLN A 1 103 ? 4.594 -15.914 -5.813 1.00 86.69 103 GLN A N 1
ATOM 832 C CA . GLN A 1 103 ? 4.375 -16.358 -4.437 1.00 86.69 103 GLN A CA 1
ATOM 833 C C . GLN A 1 103 ? 3.439 -17.574 -4.384 1.00 86.69 103 GLN A C 1
ATOM 835 O O . GLN A 1 103 ? 3.737 -18.517 -3.657 1.00 86.69 103 GLN A O 1
ATOM 840 N N . PHE A 1 104 ? 2.350 -17.578 -5.154 1.00 88.25 104 PHE A N 1
ATOM 841 C CA . PHE A 1 104 ? 1.439 -18.721 -5.240 1.00 88.25 104 PHE A CA 1
ATOM 842 C C . PHE A 1 104 ? 2.149 -19.980 -5.754 1.00 88.25 104 PHE A C 1
ATOM 844 O O . PHE A 1 104 ? 2.040 -21.026 -5.119 1.00 88.25 104 PHE A O 1
ATOM 851 N N . ASP A 1 105 ? 2.923 -19.868 -6.835 1.00 90.62 105 ASP A N 1
ATOM 852 C CA . ASP A 1 105 ? 3.611 -21.009 -7.457 1.00 90.62 105 ASP A CA 1
ATOM 853 C C . ASP A 1 105 ? 4.732 -21.590 -6.575 1.00 90.62 105 ASP A C 1
ATOM 855 O O . ASP A 1 105 ? 5.066 -22.773 -6.671 1.00 90.62 105 ASP A O 1
ATOM 859 N N . ASN A 1 106 ? 5.326 -20.765 -5.708 1.00 87.56 106 ASN A N 1
ATOM 860 C CA . ASN A 1 106 ? 6.493 -21.127 -4.902 1.00 87.56 106 ASN A CA 1
ATOM 861 C C . ASN A 1 106 ? 6.199 -21.325 -3.404 1.00 87.56 106 ASN A C 1
ATOM 863 O O . ASN A 1 106 ? 7.131 -21.601 -2.645 1.00 87.56 106 ASN A O 1
ATOM 867 N N . THR A 1 107 ? 4.944 -21.205 -2.960 1.00 84.88 107 THR A N 1
ATOM 868 C CA . THR A 1 107 ? 4.569 -21.422 -1.553 1.00 84.88 107 THR A CA 1
ATOM 869 C C . THR A 1 107 ? 4.126 -22.874 -1.331 1.00 84.88 107 THR A C 1
ATOM 871 O O . THR A 1 107 ? 3.097 -23.280 -1.864 1.00 84.88 107 THR A O 1
ATOM 874 N N . PRO A 1 108 ? 4.848 -23.670 -0.517 1.00 83.12 108 PRO A N 1
ATOM 875 C CA . PRO A 1 108 ? 4.508 -25.078 -0.297 1.00 83.12 108 PRO A CA 1
ATOM 876 C C . PRO A 1 108 ? 3.278 -25.270 0.603 1.00 83.12 108 PRO A C 1
ATOM 878 O O . PRO A 1 108 ? 2.568 -26.262 0.464 1.00 83.12 108 PRO A O 1
ATOM 881 N N . ASP A 1 109 ? 3.021 -24.331 1.520 1.00 84.94 109 ASP A N 1
ATOM 882 C CA . ASP A 1 109 ? 1.857 -24.338 2.407 1.00 84.94 109 ASP A CA 1
ATOM 883 C C . ASP A 1 109 ? 0.986 -23.101 2.174 1.00 84.94 109 ASP A C 1
ATOM 885 O O . ASP A 1 109 ? 1.316 -21.992 2.604 1.00 84.94 109 ASP A O 1
ATOM 889 N N . TYR A 1 110 ? -0.170 -23.306 1.549 1.00 82.25 110 TYR A N 1
ATOM 890 C CA . TYR A 1 110 ? -1.150 -22.250 1.294 1.00 82.25 110 TYR A CA 1
ATOM 891 C C . TYR A 1 110 ? -1.645 -21.558 2.569 1.00 82.25 110 TYR A C 1
ATOM 893 O O . TYR A 1 110 ? -2.041 -20.397 2.507 1.00 82.25 110 TYR A O 1
ATOM 901 N N . SER A 1 111 ? -1.577 -22.211 3.737 1.00 81.75 111 SER A N 1
ATOM 902 C CA . SER A 1 111 ? -1.963 -21.591 5.011 1.00 81.75 111 SER A CA 1
ATOM 903 C C . SER A 1 111 ? -1.019 -20.459 5.447 1.00 81.75 111 SER A C 1
ATOM 905 O O . SER A 1 111 ? -1.368 -19.648 6.314 1.00 81.75 111 SER A O 1
ATOM 907 N N . SER A 1 112 ? 0.177 -20.396 4.854 1.00 77.56 112 SER A N 1
ATOM 908 C CA . SER A 1 112 ? 1.169 -19.341 5.080 1.00 77.56 112 SER A CA 1
ATOM 909 C C . SER A 1 112 ? 1.031 -18.157 4.118 1.00 77.56 112 SER A C 1
ATOM 911 O O . SER A 1 112 ? 1.582 -17.083 4.374 1.00 77.56 112 SER A O 1
ATOM 913 N N . LEU A 1 113 ? 0.268 -18.327 3.036 1.00 77.94 113 LEU A N 1
ATOM 914 C CA . LEU A 1 113 ? 0.056 -17.293 2.037 1.00 77.94 113 LEU A CA 1
ATOM 915 C C . LEU A 1 113 ? -0.705 -16.103 2.642 1.00 77.94 113 LEU A C 1
ATOM 917 O O . LEU A 1 113 ? -1.633 -16.280 3.429 1.00 77.94 113 LEU A O 1
ATOM 921 N N . LEU A 1 114 ? -0.303 -14.882 2.282 1.00 74.00 114 LEU A N 1
ATOM 922 C CA . LEU A 1 114 ? -0.892 -13.623 2.764 1.00 74.00 114 LEU A CA 1
ATOM 923 C C . LEU A 1 114 ? -0.848 -13.413 4.292 1.00 74.00 114 LEU A C 1
ATOM 925 O O . LEU A 1 114 ? -1.400 -12.429 4.788 1.00 74.00 114 LEU A O 1
ATOM 929 N N . ARG A 1 115 ? -0.148 -14.261 5.063 1.00 77.44 115 ARG A N 1
ATOM 930 C CA . ARG A 1 115 ? 0.112 -13.981 6.484 1.00 77.44 115 ARG A CA 1
ATOM 931 C C . ARG A 1 115 ? 0.915 -12.690 6.647 1.00 77.44 115 ARG A C 1
ATOM 933 O O . ARG A 1 115 ? 1.600 -12.232 5.728 1.00 77.44 115 ARG A O 1
ATOM 940 N N . ALA A 1 116 ? 0.836 -12.100 7.838 1.00 66.94 116 ALA A N 1
ATOM 941 C CA . ALA A 1 116 ? 1.659 -10.952 8.196 1.00 66.94 116 ALA A CA 1
ATOM 942 C C . ALA A 1 116 ? 3.149 -11.261 7.941 1.00 66.94 116 ALA A C 1
ATOM 944 O O . ALA A 1 116 ? 3.616 -12.350 8.272 1.00 66.94 116 ALA A O 1
ATOM 945 N N . ASN A 1 117 ? 3.878 -10.294 7.371 1.00 71.81 117 ASN A N 1
ATOM 946 C CA . ASN A 1 117 ? 5.321 -10.341 7.068 1.00 71.81 117 ASN A CA 1
ATOM 947 C C . ASN A 1 117 ? 5.776 -11.092 5.799 1.00 71.81 117 ASN A C 1
ATOM 949 O O . ASN A 1 117 ? 6.932 -11.497 5.729 1.00 71.81 117 ASN A O 1
ATOM 953 N N . THR A 1 118 ? 4.939 -11.224 4.765 1.00 80.06 118 THR A N 1
ATOM 954 C CA . THR A 1 118 ? 5.428 -11.570 3.410 1.00 80.06 118 THR A CA 1
ATOM 955 C C . THR A 1 118 ? 5.597 -10.313 2.540 1.00 80.06 118 THR A C 1
ATOM 957 O O . THR A 1 118 ? 4.882 -9.336 2.791 1.00 80.06 118 THR A O 1
ATOM 960 N N . PRO A 1 119 ? 6.471 -10.307 1.503 1.00 78.00 119 PRO A N 1
ATOM 961 C CA . PRO A 1 119 ? 6.587 -9.175 0.575 1.00 78.00 119 PRO A CA 1
ATOM 962 C C . PRO A 1 119 ? 5.233 -8.746 0.003 1.00 78.00 119 PRO A C 1
ATOM 964 O O . PRO A 1 119 ? 4.913 -7.564 -0.019 1.00 78.00 119 PRO A O 1
ATOM 967 N N . VAL A 1 120 ? 4.397 -9.717 -0.369 1.00 84.19 120 VAL A N 1
ATOM 968 C CA . VAL A 1 120 ? 3.052 -9.486 -0.907 1.00 84.19 120 VAL A CA 1
ATOM 969 C C . VAL A 1 120 ? 2.130 -8.833 0.120 1.00 84.19 120 VAL A C 1
ATOM 971 O O . VAL A 1 120 ? 1.456 -7.856 -0.197 1.00 84.19 120 VAL A O 1
ATOM 974 N N . SER A 1 121 ? 2.109 -9.320 1.363 1.00 86.44 121 SER A N 1
ATOM 975 C CA . SER A 1 121 ? 1.275 -8.721 2.414 1.00 86.44 121 SER A CA 1
ATOM 976 C C . SER A 1 121 ? 1.690 -7.274 2.699 1.00 86.44 121 SER A C 1
ATOM 978 O O . SER A 1 121 ? 0.829 -6.417 2.917 1.00 86.44 121 SER A O 1
ATOM 980 N N . ARG A 1 122 ? 2.999 -6.976 2.651 1.00 87.50 122 ARG A N 1
ATOM 981 C CA . ARG A 1 122 ? 3.510 -5.600 2.763 1.00 87.50 122 ARG A CA 1
ATOM 982 C C . ARG A 1 122 ? 3.097 -4.750 1.567 1.00 87.50 122 ARG A C 1
ATOM 984 O O . ARG A 1 122 ? 2.561 -3.667 1.765 1.00 87.50 122 ARG A O 1
ATOM 991 N N . MET A 1 123 ? 3.237 -5.277 0.350 1.00 90.19 123 MET A N 1
ATOM 992 C CA . MET A 1 123 ? 2.782 -4.630 -0.885 1.00 90.19 123 MET A CA 1
ATOM 993 C C . MET A 1 123 ? 1.303 -4.244 -0.816 1.00 90.19 123 MET A C 1
ATOM 995 O O . MET A 1 123 ? 0.959 -3.087 -1.041 1.00 90.19 123 MET A O 1
ATOM 999 N N . MET A 1 124 ? 0.429 -5.182 -0.448 1.00 89.75 124 MET A N 1
ATOM 1000 C CA . MET A 1 124 ? -1.005 -4.914 -0.310 1.00 89.75 124 MET A CA 1
ATOM 1001 C C . MET A 1 124 ? -1.283 -3.855 0.762 1.00 89.75 124 MET A C 1
ATOM 1003 O O . MET A 1 124 ? -2.056 -2.929 0.524 1.00 89.75 124 MET A O 1
ATOM 1007 N N . THR A 1 125 ? -0.620 -3.952 1.918 1.00 88.88 125 THR A N 1
ATOM 1008 C CA . THR A 1 125 ? -0.792 -2.987 3.014 1.00 88.88 125 THR A CA 1
ATOM 1009 C C . THR A 1 125 ? -0.401 -1.576 2.575 1.00 88.88 125 THR A C 1
ATOM 1011 O O . THR A 1 125 ? -1.196 -0.651 2.737 1.00 88.88 125 THR A O 1
ATOM 1014 N N . THR A 1 126 ? 0.778 -1.400 1.975 1.00 88.81 126 THR A N 1
ATOM 1015 C CA . THR A 1 126 ? 1.255 -0.087 1.511 1.00 88.81 126 THR A CA 1
ATOM 1016 C C . THR A 1 126 ? 0.382 0.456 0.379 1.00 88.81 126 THR A C 1
ATOM 1018 O O . THR A 1 126 ? 0.028 1.632 0.397 1.00 88.81 126 THR A O 1
ATOM 1021 N N . TYR A 1 127 ? -0.078 -0.400 -0.538 1.00 91.38 127 TYR A N 1
ATOM 1022 C CA . TYR A 1 127 ? -0.989 -0.001 -1.613 1.00 91.38 127 TYR A CA 1
ATOM 1023 C C . TYR A 1 127 ? -2.328 0.522 -1.084 1.00 91.38 127 TYR A C 1
ATOM 1025 O O . TYR A 1 127 ? -2.768 1.603 -1.464 1.00 91.38 127 TYR A O 1
ATOM 1033 N N . THR A 1 128 ? -2.964 -0.203 -0.158 1.00 89.81 128 THR A N 1
ATOM 1034 C CA . THR A 1 128 ? -4.260 0.215 0.415 1.00 89.81 128 THR A CA 1
ATOM 1035 C C . THR A 1 128 ? -4.179 1.487 1.262 1.00 89.81 128 THR A C 1
ATOM 1037 O O . THR A 1 128 ? -5.205 2.110 1.526 1.00 89.81 128 THR A O 1
ATOM 1040 N N . ARG A 1 129 ? -2.972 1.906 1.662 1.00 87.25 129 ARG A N 1
ATOM 1041 C CA . ARG A 1 129 ? -2.726 3.175 2.359 1.00 87.25 129 ARG A CA 1
ATOM 1042 C C . ARG A 1 129 ? -2.602 4.376 1.422 1.00 87.25 129 ARG A C 1
ATOM 1044 O O . ARG A 1 129 ? -2.488 5.486 1.924 1.00 87.25 129 ARG A O 1
ATOM 1051 N N . ARG A 1 130 ? -2.637 4.191 0.103 1.00 88.00 130 ARG A N 1
ATOM 1052 C CA . ARG A 1 130 ? -2.659 5.293 -0.873 1.00 88.00 130 ARG A CA 1
ATOM 1053 C C . ARG A 1 130 ? -3.991 6.053 -0.830 1.00 88.00 130 ARG A C 1
ATOM 1055 O O . ARG A 1 130 ? -4.983 5.549 -0.291 1.00 88.00 130 ARG A O 1
ATOM 1062 N N . GLY A 1 131 ? -4.028 7.250 -1.416 1.00 86.44 131 GLY A N 1
ATOM 1063 C CA . GLY A 1 131 ? -5.159 8.187 -1.339 1.00 86.44 131 GLY A CA 1
ATOM 1064 C C . GLY A 1 131 ? -6.532 7.564 -1.647 1.00 86.44 131 GLY A C 1
ATOM 1065 O O . GLY A 1 131 ? -7.459 7.724 -0.841 1.00 86.44 131 GLY A O 1
ATOM 1066 N N . PRO A 1 132 ? -6.687 6.786 -2.740 1.00 88.75 132 PRO A N 1
ATOM 1067 C CA . PRO A 1 132 ? -7.941 6.096 -3.045 1.00 88.75 132 PRO A CA 1
ATOM 1068 C C . PRO A 1 132 ? -8.389 5.108 -1.958 1.00 88.75 132 PRO A C 1
ATOM 1070 O O . PRO A 1 132 ? -9.571 5.068 -1.611 1.00 88.75 132 PRO A O 1
ATOM 1073 N N . GLY A 1 133 ? -7.458 4.342 -1.381 1.00 90.38 133 GLY A N 1
ATOM 1074 C CA . GLY A 1 133 ? -7.757 3.367 -0.330 1.00 90.38 133 GLY A CA 1
ATOM 1075 C C . GLY A 1 133 ? -8.166 4.031 0.985 1.00 90.38 133 GLY A C 1
ATOM 1076 O O . GLY A 1 133 ? -9.166 3.641 1.593 1.00 90.38 133 GLY A O 1
ATOM 1077 N N . GLN A 1 134 ? -7.469 5.101 1.381 1.00 90.44 134 GLN A N 1
ATOM 1078 C CA . GLN A 1 134 ? -7.847 5.897 2.554 1.00 90.44 134 GLN A CA 1
ATOM 1079 C C . GLN A 1 134 ? -9.226 6.545 2.387 1.00 90.44 134 GLN A C 1
ATOM 1081 O O . GLN A 1 134 ? -10.061 6.484 3.293 1.00 90.44 134 GLN A O 1
ATOM 1086 N N . SER A 1 135 ? -9.480 7.135 1.215 1.00 90.69 135 SER A N 1
ATOM 1087 C CA . SER A 1 135 ? -10.760 7.775 0.896 1.00 90.69 135 SER A CA 1
ATOM 1088 C C . SER A 1 135 ? -11.908 6.774 0.968 1.00 90.69 135 SER A C 1
ATOM 1090 O O . SER A 1 135 ? -12.924 7.051 1.603 1.00 90.69 135 SER A O 1
ATOM 1092 N N . PHE A 1 136 ? -11.718 5.579 0.400 1.00 94.69 136 PHE A N 1
ATOM 1093 C CA . PHE A 1 136 ? -12.697 4.500 0.473 1.00 94.69 136 PHE A CA 1
ATOM 1094 C C . PHE A 1 136 ? -12.992 4.084 1.920 1.00 94.69 136 PHE A C 1
ATOM 1096 O O . PHE A 1 136 ? -14.158 4.041 2.319 1.00 94.69 136 PHE A O 1
ATOM 1103 N N . LEU A 1 137 ? -11.957 3.835 2.732 1.00 95.44 137 LEU A N 1
ATOM 1104 C CA . LEU A 1 137 ? -12.138 3.458 4.138 1.00 95.44 137 LEU A CA 1
ATOM 1105 C C . LEU A 1 137 ? -12.881 4.538 4.924 1.00 95.44 137 LEU A C 1
ATOM 1107 O O . LEU A 1 137 ? -13.786 4.219 5.695 1.00 95.44 137 LEU A O 1
ATOM 1111 N N . LYS A 1 138 ? -12.547 5.813 4.699 1.00 94.62 138 LYS A N 1
ATOM 1112 C CA . LYS A 1 138 ? -13.242 6.938 5.329 1.00 94.62 138 LYS A CA 1
ATOM 1113 C C . LYS A 1 138 ? -14.716 6.959 4.938 1.00 94.62 138 LYS A C 1
ATOM 1115 O O . LYS A 1 138 ? -15.562 7.035 5.819 1.00 94.62 138 LYS A O 1
ATOM 1120 N N . THR A 1 139 ? -15.038 6.842 3.652 1.00 96.56 139 THR A N 1
ATOM 1121 C CA . THR A 1 139 ? -16.432 6.833 3.182 1.00 96.56 139 THR A CA 1
ATOM 1122 C C . THR A 1 139 ? -17.243 5.684 3.778 1.00 96.56 139 THR A C 1
ATOM 1124 O O . THR A 1 139 ? -18.401 5.880 4.130 1.00 96.56 139 THR A O 1
ATOM 1127 N N . VAL A 1 140 ? -16.655 4.493 3.905 1.00 97.25 140 VAL A N 1
ATOM 1128 C CA . VAL A 1 140 ? -17.381 3.301 4.374 1.00 97.25 140 VAL A CA 1
ATOM 1129 C C . VAL A 1 140 ? -17.510 3.257 5.898 1.00 97.25 140 VAL A C 1
ATOM 1131 O O . VAL A 1 140 ? -18.541 2.823 6.413 1.00 97.25 140 VAL A O 1
ATOM 1134 N N . LEU A 1 141 ? -16.474 3.673 6.631 1.00 97.56 141 LEU A N 1
ATOM 1135 C CA . LEU A 1 141 ? -16.385 3.448 8.076 1.00 97.56 141 LEU A CA 1
ATOM 1136 C C . LEU A 1 141 ? -16.680 4.688 8.923 1.00 97.56 141 LEU A C 1
ATOM 1138 O O . LEU A 1 141 ? -17.039 4.517 10.089 1.00 97.56 141 LEU A O 1
ATOM 1142 N N . ALA A 1 142 ? -16.552 5.907 8.382 1.00 97.19 142 ALA A N 1
ATOM 1143 C CA . ALA A 1 142 ? -16.642 7.129 9.186 1.00 97.19 142 ALA A CA 1
ATOM 1144 C C . ALA A 1 142 ? -17.957 7.222 9.963 1.00 97.19 142 ALA A C 1
ATOM 1146 O O . ALA A 1 142 ? -17.920 7.422 11.171 1.00 97.19 142 ALA A O 1
ATOM 1147 N N . ASP A 1 143 ? -19.100 7.006 9.310 1.00 97.62 143 ASP A N 1
ATOM 1148 C CA . ASP A 1 143 ? -20.405 7.126 9.967 1.00 97.62 143 ASP A CA 1
ATOM 1149 C C . ASP A 1 143 ? -20.549 6.140 11.129 1.00 97.62 143 ASP A C 1
ATOM 1151 O O . ASP A 1 143 ? -20.971 6.516 12.217 1.00 97.62 143 ASP A O 1
ATOM 1155 N N . ARG A 1 144 ? -20.151 4.876 10.931 1.00 97.25 144 ARG A N 1
ATOM 1156 C CA . ARG A 1 144 ? -20.252 3.835 11.967 1.00 97.25 144 ARG A CA 1
ATOM 1157 C C . ARG A 1 144 ? -19.318 4.098 13.140 1.00 97.25 144 ARG A C 1
ATOM 1159 O O . ARG A 1 144 ? -19.728 3.921 14.284 1.00 97.25 144 ARG A O 1
ATOM 1166 N N . ILE A 1 145 ? -18.090 4.526 12.858 1.00 97.00 145 ILE A N 1
ATOM 1167 C CA . ILE A 1 145 ? -17.117 4.890 13.891 1.00 97.00 145 ILE A CA 1
ATOM 1168 C C . ILE A 1 145 ? -17.620 6.109 14.672 1.00 97.00 145 ILE A C 1
ATOM 1170 O O . ILE A 1 145 ? -17.622 6.080 15.898 1.00 97.00 145 ILE A O 1
ATOM 1174 N N . ASN A 1 146 ? -18.116 7.141 13.987 1.00 96.88 146 ASN A N 1
ATOM 1175 C CA . ASN A 1 146 ? -18.639 8.345 14.633 1.00 96.88 146 ASN A CA 1
ATOM 1176 C C . ASN A 1 146 ? -19.864 8.037 15.505 1.00 96.88 146 ASN A C 1
ATOM 1178 O O . ASN A 1 146 ? -19.910 8.481 16.647 1.00 96.88 146 ASN A O 1
ATOM 1182 N N . SER A 1 147 ? -20.798 7.203 15.033 1.00 96.50 147 SER A N 1
ATOM 1183 C CA . SER A 1 147 ? -21.939 6.764 15.850 1.00 96.50 147 SER A CA 1
ATOM 1184 C C . SER A 1 147 ? -21.513 5.990 17.101 1.00 96.50 147 SER A C 1
ATOM 1186 O O . SER A 1 147 ? -22.150 6.123 18.138 1.00 96.50 147 SER A O 1
ATOM 1188 N N . LEU A 1 148 ? -20.441 5.191 17.033 1.00 95.88 148 LEU A N 1
ATOM 1189 C CA . LEU A 1 148 ? -19.896 4.507 18.212 1.00 95.88 148 LEU A CA 1
ATOM 1190 C C . LEU A 1 148 ? -19.260 5.491 19.201 1.00 95.88 148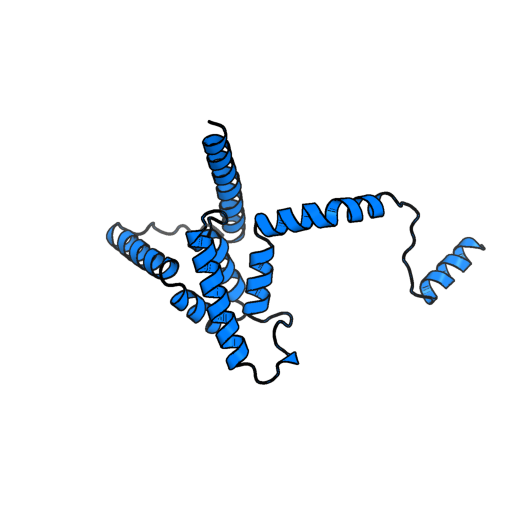 LEU A C 1
ATOM 1192 O O . LEU A 1 148 ? -19.440 5.335 20.404 1.00 95.88 148 LEU A O 1
ATOM 1196 N N . ILE A 1 149 ? -18.555 6.512 18.706 1.00 95.56 149 ILE A N 1
ATOM 1197 C CA . ILE A 1 149 ? -17.918 7.547 19.538 1.00 95.56 149 ILE A CA 1
ATOM 1198 C C . ILE A 1 149 ? -18.958 8.371 20.318 1.00 95.56 149 ILE A C 1
ATOM 1200 O O . ILE A 1 149 ? -18.678 8.836 21.422 1.00 95.56 149 ILE A O 1
ATOM 1204 N N . GLU A 1 150 ? -20.164 8.547 19.776 1.00 97.00 150 GLU A N 1
ATOM 1205 C CA . GLU A 1 150 ? -21.252 9.273 20.446 1.00 97.00 150 GLU A CA 1
ATOM 1206 C C . GLU A 1 150 ? -21.821 8.531 21.673 1.00 97.00 150 GLU A C 1
ATOM 1208 O O . GLU A 1 150 ? -22.401 9.164 22.560 1.00 97.00 150 GLU A O 1
ATOM 1213 N N . LEU A 1 151 ? -21.626 7.211 21.772 1.00 96.56 151 LEU A N 1
ATOM 1214 C CA . LEU A 1 151 ? -22.132 6.379 22.867 1.00 96.56 151 LEU A CA 1
ATOM 1215 C C . LEU A 1 151 ? -21.184 6.409 24.080 1.00 96.56 151 LEU A C 1
ATOM 1217 O O . LEU A 1 151 ? -20.433 5.470 24.330 1.00 96.56 151 LEU A O 1
ATOM 1221 N N . LYS A 1 152 ? -21.235 7.500 24.853 1.00 93.06 152 LYS A N 1
ATOM 1222 C CA . LYS A 1 152 ? -20.304 7.767 25.972 1.00 93.06 152 LYS A CA 1
ATOM 1223 C C . LYS A 1 152 ? -20.298 6.715 27.084 1.00 93.06 152 LYS A C 1
ATOM 1225 O O . LYS A 1 152 ? -19.252 6.485 27.677 1.00 93.06 152 LYS A O 1
ATOM 1230 N N . ASP A 1 153 ? -21.442 6.088 27.335 1.00 92.12 153 ASP A N 1
ATOM 1231 C CA . ASP A 1 153 ? -21.620 5.116 28.421 1.00 92.12 153 ASP A CA 1
ATOM 1232 C C . ASP A 1 153 ? -21.639 3.663 27.910 1.00 92.12 153 ASP A C 1
ATOM 1234 O O . ASP A 1 153 ? -22.049 2.747 28.623 1.00 92.12 153 ASP A O 1
ATOM 1238 N N . LEU A 1 154 ? -21.236 3.432 26.652 1.00 93.75 154 LEU A N 1
ATOM 1239 C CA . LEU A 1 154 ? -21.192 2.092 26.078 1.00 93.75 154 LEU A CA 1
ATOM 1240 C C . LEU A 1 154 ? -19.991 1.311 26.619 1.00 93.75 154 LEU A C 1
ATOM 1242 O O . LEU A 1 154 ? -18.849 1.539 26.223 1.00 93.75 154 LEU A O 1
ATOM 1246 N N . ASP A 1 155 ? -20.276 0.329 27.468 1.00 91.44 155 ASP A N 1
ATOM 1247 C CA . ASP A 1 155 ? -19.302 -0.660 27.915 1.00 91.44 155 ASP A CA 1
ATOM 1248 C C . ASP A 1 155 ? -19.350 -1.904 27.014 1.00 91.44 155 ASP A C 1
ATOM 1250 O O . ASP A 1 155 ? -20.364 -2.598 26.937 1.00 91.44 155 ASP A O 1
ATOM 1254 N N . LEU A 1 156 ? -18.249 -2.174 26.311 1.00 94.19 156 LEU A N 1
ATOM 1255 C CA . LEU A 1 156 ? -18.068 -3.366 25.470 1.00 94.19 156 LEU A CA 1
ATOM 1256 C C . LEU A 1 156 ? -17.157 -4.411 26.135 1.00 94.19 156 LEU A C 1
ATOM 1258 O O . LEU A 1 156 ? -16.645 -5.303 25.455 1.00 94.19 156 LEU A O 1
ATOM 1262 N N . GLU A 1 157 ? -16.908 -4.301 27.444 1.00 95.38 157 GLU A N 1
ATOM 1263 C CA . GLU A 1 157 ? -16.128 -5.292 28.183 1.00 95.38 157 GLU A CA 1
ATOM 1264 C C . GLU A 1 157 ? -16.896 -6.617 28.277 1.00 95.38 157 GLU A C 1
ATOM 1266 O O . GLU A 1 157 ? -17.976 -6.714 28.855 1.00 95.38 157 GLU A O 1
ATOM 1271 N N . ILE A 1 158 ? -16.314 -7.660 27.693 1.00 96.50 158 ILE A N 1
ATOM 1272 C CA . ILE A 1 158 ? -16.871 -9.019 27.689 1.00 96.50 158 ILE A CA 1
ATOM 1273 C C . ILE A 1 158 ? -16.093 -9.960 28.611 1.00 96.50 158 ILE A C 1
ATOM 1275 O O . ILE A 1 158 ? -16.472 -11.120 28.770 1.00 96.50 158 ILE A O 1
ATOM 1279 N N . ASN A 1 159 ? -14.988 -9.496 29.204 1.00 97.69 159 ASN A N 1
ATOM 1280 C CA . ASN A 1 159 ? -14.222 -10.287 30.152 1.00 97.69 159 ASN A CA 1
ATOM 1281 C C . ASN A 1 159 ? -14.995 -10.409 31.480 1.00 97.69 159 ASN A C 1
ATOM 1283 O O . ASN A 1 159 ? -15.150 -9.411 32.189 1.00 97.69 159 ASN A O 1
ATOM 1287 N N . PRO A 1 160 ? -15.419 -11.623 31.871 1.00 96.31 160 PRO A N 1
ATOM 1288 C CA . PRO A 1 160 ? -16.289 -11.811 33.026 1.00 96.31 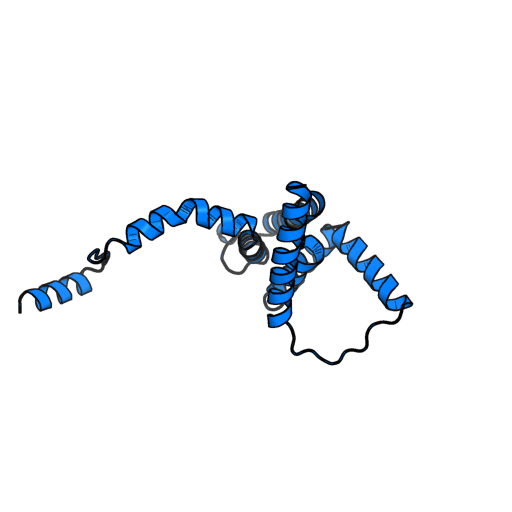160 PRO A CA 1
ATOM 1289 C C . PRO A 1 160 ? -15.637 -11.400 34.350 1.00 96.31 160 PRO A C 1
ATOM 1291 O O . PRO A 1 160 ? -16.344 -10.952 35.247 1.00 96.31 160 PRO A O 1
ATOM 1294 N N . LEU A 1 161 ? -14.309 -11.511 34.480 1.00 96.69 161 LEU A N 1
ATOM 1295 C CA . LEU A 1 161 ? -13.608 -11.115 35.706 1.00 96.69 161 LEU A CA 1
ATOM 1296 C C . LEU A 1 161 ? -13.667 -9.599 35.909 1.00 96.69 161 LEU A C 1
ATOM 1298 O O . LEU A 1 161 ? -14.009 -9.139 36.991 1.00 96.69 161 LEU A O 1
ATOM 1302 N N . LYS A 1 162 ? -13.430 -8.830 34.844 1.00 95.75 162 LYS A N 1
ATOM 1303 C CA . LYS A 1 162 ? -13.485 -7.364 34.896 1.00 95.75 162 LYS A CA 1
ATOM 1304 C C . LYS A 1 162 ? -14.903 -6.832 35.081 1.00 95.75 162 LYS A C 1
ATOM 1306 O O . LYS A 1 162 ? -15.103 -5.849 35.787 1.00 95.75 162 LYS A O 1
ATOM 1311 N N . VAL A 1 163 ? -15.889 -7.477 34.451 1.00 95.38 163 VAL A N 1
ATOM 1312 C CA . VAL A 1 163 ? -17.305 -7.143 34.661 1.00 95.38 163 VAL A CA 1
ATOM 1313 C C . VAL A 1 163 ? -17.678 -7.376 36.124 1.00 95.38 163 VAL A C 1
ATOM 1315 O O . VAL A 1 163 ? -18.288 -6.510 36.742 1.00 95.38 163 VAL A O 1
ATOM 1318 N N . TYR A 1 164 ? -17.263 -8.508 36.698 1.00 94.25 164 TYR A N 1
ATOM 1319 C CA . TYR A 1 164 ? -17.514 -8.823 38.101 1.00 94.25 164 TYR A CA 1
ATOM 1320 C C . TYR A 1 164 ? -16.853 -7.823 39.064 1.00 94.25 164 TYR A C 1
ATOM 1322 O O . TYR A 1 164 ? -17.515 -7.348 39.982 1.00 94.25 164 TYR A O 1
ATOM 1330 N N . GLU A 1 165 ? -15.588 -7.458 38.833 1.00 95.12 165 GLU A N 1
ATOM 1331 C CA . GLU A 1 165 ? -14.880 -6.431 39.617 1.00 95.12 165 GLU A CA 1
ATOM 1332 C C . GLU A 1 165 ? -15.638 -5.095 39.614 1.00 95.12 165 GLU A C 1
ATOM 1334 O O . GLU A 1 165 ? -15.937 -4.560 40.680 1.00 95.12 165 GLU A O 1
ATOM 1339 N N . ARG A 1 166 ? -16.062 -4.611 38.438 1.00 91.88 166 ARG A N 1
ATOM 1340 C CA . ARG A 1 166 ? -16.873 -3.385 38.331 1.00 91.88 166 ARG A CA 1
ATOM 1341 C C . ARG A 1 166 ? -18.221 -3.489 39.039 1.00 91.88 166 ARG A C 1
ATOM 1343 O O . ARG A 1 166 ? -18.681 -2.505 39.608 1.00 91.88 166 ARG A O 1
ATOM 1350 N N . MET A 1 167 ? -18.876 -4.651 38.993 1.00 92.25 167 MET A N 1
ATOM 1351 C CA . MET A 1 167 ? -20.148 -4.844 39.696 1.00 92.25 167 MET A CA 1
ATOM 1352 C C . MET A 1 167 ? -19.973 -4.724 41.210 1.00 92.25 167 MET A C 1
ATOM 1354 O O . MET A 1 167 ? -20.839 -4.152 41.861 1.00 92.25 167 MET A O 1
ATOM 1358 N N . LEU A 1 168 ? -18.869 -5.229 41.770 1.00 93.44 168 LEU A N 1
ATOM 1359 C CA . LEU A 1 168 ? -18.574 -5.068 43.195 1.00 93.44 168 LEU A CA 1
ATOM 1360 C C . LEU A 1 168 ? -18.331 -3.597 43.557 1.00 93.44 168 LEU A C 1
ATOM 1362 O O . LEU A 1 168 ? -18.932 -3.116 44.512 1.00 93.44 168 LEU A O 1
ATOM 1366 N N . GLU A 1 169 ? -17.536 -2.877 42.759 1.00 92.06 169 GLU A N 1
ATOM 1367 C CA . GLU A 1 169 ? -17.264 -1.441 42.954 1.00 92.06 169 GLU A CA 1
ATOM 1368 C C . GLU A 1 169 ? -18.525 -0.563 42.873 1.00 92.06 169 GLU A C 1
ATOM 1370 O O . GLU A 1 169 ? -18.567 0.505 43.470 1.00 92.06 169 GLU A O 1
ATOM 1375 N N . GLN A 1 170 ? -19.549 -0.985 42.125 1.00 86.25 170 GLN A N 1
ATOM 1376 C CA . GLN A 1 170 ? -20.829 -0.269 42.020 1.00 86.25 170 GLN A CA 1
ATOM 1377 C C . GLN A 1 170 ? -21.808 -0.575 43.165 1.00 86.25 170 GLN A C 1
ATOM 1379 O O . GLN A 1 170 ? -22.805 0.135 43.311 1.00 86.25 170 GLN A O 1
ATOM 1384 N N . ILE A 1 171 ? -21.586 -1.664 43.908 1.00 88.50 171 ILE A N 1
ATOM 1385 C CA . ILE A 1 171 ? -22.440 -2.091 45.026 1.00 88.50 171 ILE A CA 1
ATOM 1386 C C . ILE A 1 171 ? -21.955 -1.500 46.363 1.00 88.50 171 ILE A C 1
ATOM 1388 O O . ILE A 1 171 ? -22.788 -1.296 47.249 1.00 88.50 171 ILE A O 1
ATOM 1392 N N . GLU A 1 172 ? -20.649 -1.248 46.514 1.00 63.25 172 GLU A N 1
ATOM 1393 C CA . GLU A 1 172 ? -20.063 -0.482 47.637 1.00 63.25 172 GLU A CA 1
ATOM 1394 C C . GLU A 1 172 ? -20.418 1.014 47.594 1.00 63.25 172 GLU A C 1
ATOM 1396 O O . GLU A 1 172 ? -20.666 1.571 48.692 1.00 63.25 172 GLU A O 1
#